Protein AF-A0A5C1QDY5-F1 (afdb_monomer_lite)

pLDDT: mean 73.95, std 17.22, range [29.64, 95.06]

Foldseek 3Di:
DQVVVQVVVVVVLVVLLVVVVPVDDDDPPPQQKDWDWDDDPPDIQRIWIDRPPAIEGEFEHEDPPDPVVVCVRVVVVLPPPDDHAYEYEYCDPDFPDDPNYGYDYSVCSSPPD

Radius of gyration: 14.08 Å; chains: 1; bounding box: 32×38×36 Å

Secondary structure (DSSP, 8-state):
-HHHHHHHHHHHHHHHHHHHS-SS---TT-SSEEEEEEEETTEEEEEEEEETTEEEEEEEES---SHHHHHHHHHHHHT--SSSEEEEEES--S---BTTEEEEEHHHHHH--

Organism: NCBI:txid252967

Structure (mmCIF, N/CA/C/O backbone):
data_AF-A0A5C1QDY5-F1
#
_entry.id   AF-A0A5C1QDY5-F1
#
loop_
_atom_site.group_PDB
_atom_site.id
_atom_site.type_symbol
_atom_site.label_atom_id
_atom_site.label_alt_id
_atom_site.label_comp_id
_atom_site.label_asym_id
_atom_site.label_entity_id
_atom_site.label_seq_id
_atom_site.pdbx_PDB_ins_code
_atom_site.Cartn_x
_atom_site.Cartn_y
_atom_site.Cartn_z
_atom_site.occupancy
_atom_site.B_iso_or_equiv
_atom_site.auth_seq_id
_atom_site.auth_comp_id
_atom_site.auth_asym_id
_atom_site.auth_atom_id
_atom_site.pdbx_PDB_model_num
ATOM 1 N N . MET A 1 1 ? 18.874 -11.491 4.669 1.00 43.97 1 MET A N 1
ATOM 2 C CA . MET A 1 1 ? 19.481 -10.374 3.915 1.00 43.97 1 MET A CA 1
ATOM 3 C C . MET A 1 1 ? 18.440 -9.398 3.346 1.00 43.97 1 MET A C 1
ATOM 5 O O . MET A 1 1 ? 18.363 -8.296 3.865 1.00 43.97 1 MET A O 1
ATOM 9 N N . MET A 1 2 ? 17.551 -9.771 2.404 1.00 52.56 2 MET A N 1
ATOM 10 C CA . MET A 1 2 ? 16.541 -8.825 1.852 1.00 52.56 2 MET A CA 1
ATOM 11 C C . MET A 1 2 ? 15.508 -8.296 2.869 1.00 52.56 2 MET A C 1
ATOM 13 O O . MET A 1 2 ? 15.144 -7.125 2.822 1.00 52.56 2 MET A O 1
ATOM 17 N N . LYS A 1 3 ? 15.045 -9.131 3.815 1.00 53.78 3 LYS A N 1
ATOM 18 C CA . LYS A 1 3 ? 14.076 -8.716 4.854 1.00 53.78 3 LYS A CA 1
ATOM 19 C C . LYS A 1 3 ? 14.617 -7.612 5.775 1.00 53.78 3 LYS A C 1
ATOM 21 O O . LYS A 1 3 ? 13.847 -6.817 6.294 1.00 53.78 3 LYS A O 1
ATOM 26 N N . GLU A 1 4 ? 15.928 -7.568 5.979 1.00 53.91 4 GLU A N 1
ATOM 27 C CA . GLU A 1 4 ? 16.589 -6.652 6.914 1.00 53.91 4 GLU A CA 1
ATOM 28 C C . GLU A 1 4 ? 16.819 -5.278 6.275 1.00 53.91 4 GLU A C 1
ATOM 30 O O . GLU A 1 4 ? 16.530 -4.252 6.883 1.00 53.91 4 GLU A O 1
ATOM 35 N N . GLN A 1 5 ? 17.196 -5.255 4.991 1.00 53.38 5 GLN A N 1
ATOM 36 C CA . GLN A 1 5 ? 17.273 -4.018 4.208 1.00 53.38 5 GLN A CA 1
ATOM 37 C C . GLN A 1 5 ? 15.901 -3.375 3.987 1.00 53.38 5 GLN A C 1
ATOM 39 O O . GLN A 1 5 ? 15.789 -2.156 4.116 1.00 53.38 5 GLN A O 1
ATOM 44 N N . LYS A 1 6 ? 14.849 -4.178 3.738 1.00 59.50 6 LYS A N 1
ATOM 45 C CA . LYS A 1 6 ? 13.466 -3.676 3.718 1.00 59.50 6 LYS A CA 1
ATOM 46 C C . LYS A 1 6 ? 13.139 -2.968 5.031 1.00 59.50 6 LYS A C 1
ATOM 48 O O . LYS A 1 6 ? 12.737 -1.817 4.988 1.00 59.50 6 LYS A O 1
ATOM 53 N N . LYS A 1 7 ? 13.404 -3.598 6.182 1.00 54.53 7 LYS A N 1
ATOM 54 C CA . LYS A 1 7 ? 13.150 -3.009 7.508 1.00 54.53 7 LYS A CA 1
ATOM 55 C C . LYS A 1 7 ? 13.900 -1.696 7.749 1.00 54.53 7 LYS A C 1
ATOM 57 O O . LYS A 1 7 ? 13.301 -0.775 8.284 1.00 54.53 7 LYS A O 1
ATOM 62 N N . ILE A 1 8 ? 15.164 -1.579 7.334 1.00 59.81 8 ILE A N 1
ATOM 63 C CA . ILE A 1 8 ? 15.963 -0.352 7.522 1.00 59.81 8 ILE A CA 1
ATOM 64 C C . ILE A 1 8 ? 15.440 0.797 6.655 1.00 59.81 8 ILE A C 1
ATOM 66 O O . ILE A 1 8 ? 15.187 1.885 7.165 1.00 59.81 8 ILE A O 1
ATOM 70 N N . ILE A 1 9 ? 15.244 0.562 5.354 1.00 59.66 9 ILE A N 1
ATOM 71 C CA . ILE A 1 9 ? 14.774 1.594 4.413 1.00 59.66 9 ILE A CA 1
ATOM 72 C C . ILE A 1 9 ? 13.372 2.058 4.789 1.00 59.66 9 ILE A C 1
ATOM 74 O O . ILE A 1 9 ? 13.059 3.240 4.721 1.00 59.66 9 ILE A O 1
ATOM 78 N N . LEU A 1 10 ? 12.546 1.130 5.241 1.00 57.59 10 LEU A N 1
ATOM 79 C CA . LEU A 1 10 ? 11.183 1.371 5.665 1.00 57.59 10 LEU A CA 1
ATOM 80 C C . LEU A 1 10 ? 11.092 2.092 7.006 1.00 57.59 10 LEU A C 1
ATOM 82 O O . LEU A 1 10 ? 10.319 3.035 7.133 1.00 57.59 10 LEU A O 1
ATOM 86 N N . TRP A 1 11 ? 11.935 1.726 7.973 1.00 61.66 11 TRP A N 1
ATOM 87 C CA . TRP A 1 11 ? 12.078 2.475 9.218 1.00 61.66 11 TRP A CA 1
ATOM 88 C C . TRP A 1 11 ? 12.552 3.903 8.945 1.00 61.66 11 TRP A C 1
ATOM 90 O O . TRP A 1 11 ? 12.018 4.837 9.535 1.00 61.66 11 TRP A O 1
ATOM 100 N N . ILE A 1 12 ? 13.468 4.096 7.991 1.00 63.81 12 ILE A N 1
ATOM 101 C CA . ILE A 1 12 ? 13.882 5.424 7.524 1.00 63.81 12 ILE A CA 1
ATOM 102 C C . ILE A 1 12 ? 12.716 6.149 6.842 1.00 63.81 12 ILE A C 1
ATOM 104 O O . ILE A 1 12 ? 12.486 7.307 7.155 1.00 63.81 12 ILE A O 1
ATOM 108 N N . CYS A 1 13 ? 11.945 5.503 5.964 1.00 63.22 13 CYS A N 1
ATOM 109 C CA . CYS A 1 13 ? 10.825 6.148 5.267 1.00 63.22 13 CYS A CA 1
ATOM 110 C C . CYS A 1 13 ? 9.708 6.568 6.211 1.00 63.22 13 CYS A C 1
ATOM 112 O O . CYS A 1 13 ? 9.204 7.676 6.095 1.00 63.22 13 CYS A O 1
ATOM 114 N N . ILE A 1 14 ? 9.356 5.713 7.167 1.00 61.56 14 ILE A N 1
ATOM 115 C CA . ILE A 1 14 ? 8.384 6.014 8.217 1.00 61.56 14 ILE A CA 1
ATOM 116 C C . ILE A 1 14 ? 8.920 7.140 9.085 1.00 61.56 14 ILE A C 1
ATOM 118 O O . ILE A 1 14 ? 8.263 8.164 9.2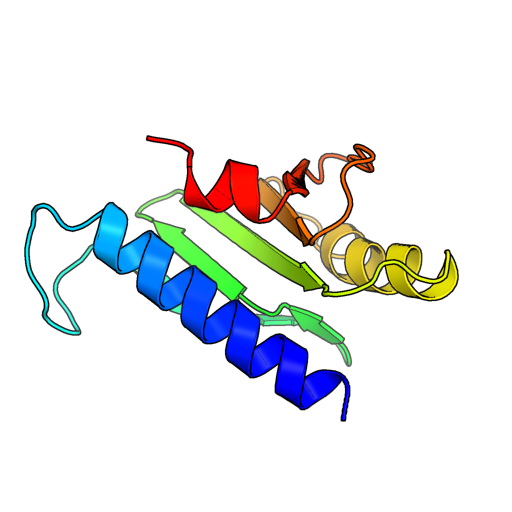33 1.00 61.56 14 ILE A O 1
ATOM 122 N N . THR A 1 15 ? 10.147 7.014 9.588 1.00 60.12 15 THR A N 1
ATOM 123 C CA . THR A 1 15 ? 10.763 8.058 10.411 1.00 60.12 15 THR A CA 1
ATOM 124 C C . THR A 1 15 ? 10.816 9.390 9.662 1.00 60.12 15 THR A C 1
ATOM 126 O O . THR A 1 15 ? 10.445 10.408 10.228 1.00 60.12 15 THR A O 1
ATOM 129 N N . LEU A 1 16 ? 11.186 9.407 8.379 1.00 56.31 16 LEU A N 1
ATOM 130 C CA . LEU A 1 16 ? 11.253 10.620 7.563 1.00 56.31 16 LEU A CA 1
ATOM 131 C C . LEU A 1 16 ? 9.873 11.182 7.207 1.00 56.31 16 LEU A C 1
ATOM 133 O O . LEU A 1 16 ? 9.703 12.390 7.301 1.00 56.31 16 LEU A O 1
ATOM 137 N N . TYR A 1 17 ? 8.889 10.352 6.854 1.00 58.78 17 TYR A N 1
ATOM 138 C CA . TYR A 1 17 ? 7.511 10.787 6.594 1.00 58.78 17 TYR A CA 1
ATOM 139 C C . TYR A 1 17 ? 6.888 11.413 7.851 1.00 58.78 17 TYR A C 1
ATOM 141 O O . TYR A 1 17 ? 6.354 12.519 7.800 1.00 58.78 17 TYR A O 1
ATOM 149 N N . PHE A 1 18 ? 7.061 10.776 9.015 1.00 53.12 18 PHE A N 1
ATOM 150 C CA . PHE A 1 18 ? 6.572 11.294 10.297 1.00 53.12 18 PHE A CA 1
ATOM 151 C C . PHE A 1 18 ? 7.399 12.456 10.866 1.00 53.12 18 PHE A C 1
ATOM 153 O O . PHE A 1 18 ? 6.882 13.214 11.685 1.00 53.12 18 PHE A O 1
ATOM 160 N N . LEU A 1 19 ? 8.666 12.619 10.466 1.00 47.69 19 LEU A N 1
ATOM 161 C CA . LEU A 1 19 ? 9.463 13.816 10.760 1.00 47.69 19 LEU A CA 1
ATOM 162 C C . LEU A 1 19 ? 9.092 14.982 9.832 1.00 47.69 19 LEU A C 1
ATOM 164 O O . LEU A 1 19 ? 9.110 16.126 10.279 1.00 47.69 19 LEU A O 1
ATOM 168 N N . LYS A 1 20 ? 8.722 14.713 8.573 1.00 47.97 20 LYS A N 1
ATOM 169 C CA . LYS A 1 20 ? 8.309 15.728 7.590 1.00 47.97 20 LYS A CA 1
ATOM 170 C C . LYS A 1 20 ? 6.906 16.270 7.844 1.00 47.97 20 LYS A C 1
ATOM 172 O O . LYS A 1 20 ? 6.728 17.482 7.812 1.00 47.97 20 LYS A O 1
ATOM 177 N N . SER A 1 21 ? 5.957 15.425 8.256 1.00 43.53 21 SER A N 1
ATOM 178 C CA . SER A 1 21 ? 4.660 15.886 8.784 1.00 43.53 21 SER A CA 1
ATOM 179 C C . SER A 1 21 ? 4.789 16.633 10.126 1.00 43.53 21 SER A C 1
ATOM 181 O O . SER A 1 21 ? 3.825 17.195 10.651 1.00 43.53 21 SER A O 1
ATOM 183 N N . LYS A 1 22 ? 6.009 16.707 10.682 1.00 42.78 22 LYS A N 1
ATOM 184 C CA . LYS A 1 22 ? 6.351 17.361 11.943 1.00 42.78 22 LYS A CA 1
ATOM 185 C C . LYS A 1 22 ? 7.024 18.722 11.773 1.00 42.78 22 LYS A C 1
ATOM 187 O O . LYS A 1 22 ? 8.129 18.954 12.248 1.00 42.78 22 LYS A O 1
ATOM 192 N N . GLN A 1 23 ? 6.231 19.698 11.330 1.00 38.72 23 GLN A N 1
ATOM 193 C CA . GLN A 1 23 ? 6.246 21.015 11.986 1.00 38.72 23 GLN A CA 1
ATOM 194 C C . GLN A 1 23 ? 5.459 21.038 13.319 1.00 38.72 23 GLN A C 1
ATOM 196 O O . GLN A 1 23 ? 5.367 22.088 13.952 1.00 38.72 23 GLN A O 1
ATOM 201 N N . ARG A 1 24 ? 4.941 19.907 13.838 1.00 35.25 24 ARG A N 1
ATOM 202 C CA . ARG A 1 24 ? 4.371 19.822 15.205 1.00 35.25 24 ARG A CA 1
ATOM 203 C C . ARG A 1 24 ? 4.702 18.512 15.956 1.00 35.25 24 ARG A C 1
ATOM 205 O O . ARG A 1 24 ? 4.019 17.507 15.835 1.00 35.25 24 ARG A O 1
ATOM 212 N N . LYS A 1 25 ? 5.770 18.575 16.767 1.00 29.64 25 LYS A N 1
ATOM 213 C CA . LYS A 1 25 ? 6.096 17.820 18.011 1.00 29.64 25 LYS A CA 1
ATOM 214 C C . LYS A 1 25 ? 6.006 16.273 18.085 1.00 29.64 25 LYS A C 1
ATOM 216 O O . LYS A 1 25 ? 4.969 15.666 18.306 1.00 29.64 25 LYS A O 1
ATOM 221 N N . VAL A 1 26 ? 7.192 15.649 18.058 1.00 34.41 26 VAL A N 1
ATOM 222 C CA . VAL A 1 26 ? 7.734 14.582 18.945 1.00 34.41 26 VAL A CA 1
ATOM 223 C C . VAL A 1 26 ? 7.101 14.193 20.299 1.00 34.41 26 VAL A C 1
ATOM 225 O O . VAL A 1 26 ? 7.716 14.550 21.297 1.00 34.41 26 VAL A O 1
ATOM 228 N N . HIS A 1 27 ? 6.023 13.404 20.410 1.00 30.69 27 HIS A N 1
ATOM 229 C CA . HIS A 1 27 ? 5.946 12.409 21.502 1.00 30.69 27 HIS A CA 1
ATOM 230 C C . HIS A 1 27 ? 5.003 11.249 21.165 1.00 30.69 27 HIS A C 1
ATOM 232 O O . HIS A 1 27 ? 3.894 11.458 20.679 1.00 30.69 27 HIS A O 1
ATOM 238 N N . THR A 1 28 ? 5.463 10.027 21.416 1.00 48.78 28 THR A N 1
ATOM 239 C CA . THR A 1 28 ? 4.644 8.814 21.473 1.00 48.78 28 THR A CA 1
ATOM 240 C C . THR A 1 28 ? 3.397 9.095 22.331 1.00 48.78 28 THR A C 1
ATOM 242 O O . THR A 1 28 ? 3.551 9.591 23.444 1.00 48.78 28 THR A O 1
ATOM 245 N N . LEU A 1 29 ? 2.199 8.799 21.795 1.00 42.97 29 LEU A N 1
ATOM 246 C CA . LEU A 1 29 ? 0.836 8.960 22.365 1.00 42.97 29 LEU A CA 1
ATOM 247 C C . LEU A 1 29 ? 0.015 10.241 22.059 1.00 42.97 29 LEU A C 1
ATOM 249 O O . LEU A 1 29 ? -1.096 10.335 22.572 1.00 42.97 29 LEU A O 1
ATOM 253 N N . SER A 1 30 ? 0.449 11.205 21.228 1.00 46.03 30 SER A N 1
ATOM 254 C CA . SER A 1 30 ? -0.370 12.428 20.987 1.00 46.03 30 SER A CA 1
ATOM 255 C C . SER A 1 30 ? -0.538 12.913 19.541 1.00 46.03 30 SER A C 1
ATOM 257 O O . SER A 1 30 ? -1.040 14.013 19.313 1.00 46.03 30 SER A O 1
ATOM 259 N N . THR A 1 31 ? -0.188 12.105 18.544 1.00 52.34 31 THR A N 1
ATOM 260 C CA . THR A 1 31 ? -0.608 12.331 17.151 1.00 52.34 31 THR A CA 1
ATOM 261 C C . THR A 1 31 ? -1.732 11.349 16.852 1.00 52.34 31 THR A C 1
ATOM 263 O O . THR A 1 31 ? -1.542 10.174 17.136 1.00 52.34 31 THR A O 1
ATOM 266 N N . GLY A 1 32 ? -2.874 11.789 16.313 1.00 64.44 32 GLY A N 1
ATOM 267 C CA . GLY A 1 32 ? -4.069 10.962 16.027 1.00 64.44 32 GLY A CA 1
ATOM 268 C C . GLY A 1 32 ? -3.892 9.852 14.978 1.00 64.44 32 GLY A C 1
ATOM 269 O O . GLY A 1 32 ? -4.864 9.445 14.350 1.00 64.44 32 GLY A O 1
ATOM 270 N N . TYR A 1 33 ? -2.654 9.394 14.794 1.00 68.62 33 TYR A N 1
ATOM 271 C CA . TYR A 1 33 ? -2.243 8.331 13.905 1.00 68.62 33 TYR A CA 1
ATOM 272 C C . TYR A 1 33 ? -1.857 7.097 14.716 1.00 68.62 33 TYR A C 1
ATOM 274 O O . TYR A 1 33 ? -0.988 7.168 15.589 1.00 68.62 33 TYR A O 1
ATOM 282 N N . GLU A 1 34 ? -2.444 5.958 14.378 1.00 78.44 34 GLU A N 1
ATOM 283 C CA . GLU A 1 34 ? -2.094 4.659 14.947 1.00 78.44 34 GLU A CA 1
ATOM 284 C C . GLU A 1 34 ? -1.405 3.813 13.873 1.00 78.44 34 GLU A C 1
ATOM 286 O O . GLU A 1 34 ? -1.853 3.770 12.728 1.00 78.44 34 GLU A O 1
ATOM 291 N N . ILE A 1 35 ? -0.291 3.161 14.215 1.00 74.94 35 ILE A N 1
ATOM 292 C CA . ILE A 1 35 ? 0.511 2.386 13.259 1.00 74.94 35 ILE A CA 1
ATOM 293 C C . ILE A 1 35 ? 0.702 0.973 13.788 1.00 74.94 35 ILE A C 1
ATOM 295 O O . ILE A 1 35 ? 1.177 0.775 14.907 1.00 74.94 35 ILE A O 1
ATOM 299 N N . TYR A 1 36 ? 0.395 -0.003 12.941 1.00 78.56 36 TYR A N 1
ATOM 300 C CA . TYR A 1 36 ? 0.474 -1.423 13.254 1.00 78.56 36 TYR A CA 1
ATOM 301 C C . TYR A 1 36 ? 1.186 -2.187 12.149 1.00 78.56 36 TYR A C 1
ATOM 303 O O . TYR A 1 36 ? 1.184 -1.770 10.995 1.00 78.56 36 TYR A O 1
ATOM 311 N N . VAL A 1 37 ? 1.721 -3.354 12.494 1.00 79.06 37 VAL A N 1
ATOM 312 C CA . VAL A 1 37 ? 2.043 -4.393 11.512 1.00 79.06 37 VAL A CA 1
ATOM 313 C C . VAL A 1 37 ? 0.789 -5.242 11.314 1.00 79.06 37 VAL A C 1
ATOM 315 O O . VAL A 1 37 ? 0.213 -5.728 12.291 1.00 79.06 37 VAL A O 1
ATOM 318 N N . GLY A 1 38 ? 0.342 -5.402 10.069 1.00 77.31 38 GLY A N 1
ATOM 319 C CA . GLY A 1 38 ? -0.860 -6.170 9.748 1.00 77.31 38 GLY A CA 1
ATOM 320 C C . GLY A 1 38 ? -0.551 -7.650 9.530 1.00 77.31 38 GLY A C 1
ATOM 321 O O . GLY A 1 38 ? 0.500 -8.001 9.003 1.00 77.31 38 GLY A O 1
ATOM 322 N N . LYS A 1 39 ? -1.481 -8.537 9.889 1.00 81.88 39 LYS A N 1
ATOM 323 C CA . LYS A 1 39 ? -1.405 -9.970 9.562 1.00 81.88 39 LYS A CA 1
ATOM 324 C C . LYS A 1 39 ? -2.636 -10.384 8.769 1.00 81.88 39 LYS A C 1
ATOM 326 O O . LYS A 1 39 ? -3.752 -10.090 9.188 1.00 81.88 39 LYS A O 1
ATOM 331 N N . LEU A 1 40 ? -2.412 -11.066 7.652 1.00 78.25 40 LEU A N 1
ATOM 332 C CA . LEU A 1 40 ? -3.445 -11.631 6.792 1.00 78.25 40 LEU A CA 1
ATOM 333 C C . LEU A 1 40 ? -3.072 -13.081 6.479 1.00 78.25 40 LEU A C 1
ATOM 335 O O . LEU A 1 40 ? -2.123 -13.334 5.737 1.00 78.25 40 LEU A O 1
ATOM 339 N N . ASP A 1 41 ? -3.788 -14.032 7.074 1.00 82.38 41 ASP A N 1
ATOM 340 C CA . ASP A 1 41 ? -3.448 -15.458 7.051 1.00 82.38 41 ASP A CA 1
ATOM 341 C C . ASP A 1 41 ? -1.974 -15.703 7.444 1.00 82.38 41 ASP A C 1
ATOM 343 O O . ASP A 1 41 ? -1.542 -15.366 8.547 1.00 82.38 41 ASP A O 1
ATOM 347 N N . ASN A 1 42 ? -1.185 -16.254 6.517 1.00 80.62 42 ASN A N 1
ATOM 348 C CA . ASN A 1 42 ? 0.249 -16.510 6.666 1.00 80.62 42 ASN A CA 1
ATOM 349 C C . ASN A 1 42 ? 1.126 -15.388 6.078 1.00 80.62 42 ASN A C 1
ATOM 351 O O . ASN A 1 42 ? 2.341 -15.557 5.943 1.00 80.62 42 ASN A O 1
ATOM 355 N N . LYS A 1 43 ? 0.522 -14.26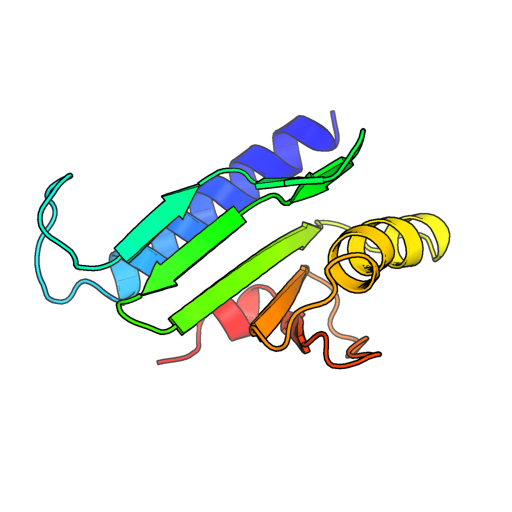8 5.671 1.00 78.44 43 LYS A N 1
ATOM 356 C CA . LYS A 1 43 ? 1.188 -13.105 5.082 1.00 78.44 43 LYS A CA 1
ATOM 357 C C . LYS A 1 43 ? 1.136 -11.916 6.046 1.00 78.44 43 LYS A C 1
ATOM 359 O O . LYS A 1 43 ? 0.252 -11.799 6.892 1.00 78.44 43 LYS A O 1
ATOM 364 N N . GLU A 1 44 ? 2.112 -11.031 5.918 1.00 78.75 44 GLU A N 1
ATOM 365 C CA . GLU A 1 44 ? 2.245 -9.822 6.732 1.00 78.75 44 GLU A CA 1
ATOM 366 C C . GLU A 1 44 ? 2.057 -8.608 5.823 1.00 78.75 44 GLU A C 1
ATOM 368 O O . GLU A 1 44 ? 2.610 -8.582 4.722 1.00 78.75 44 GLU A O 1
ATOM 373 N N . VAL A 1 45 ? 1.262 -7.641 6.276 1.00 84.31 45 VAL A N 1
ATOM 374 C CA . VAL A 1 45 ? 1.218 -6.297 5.696 1.00 84.31 45 VAL A CA 1
ATOM 375 C C . VAL A 1 45 ? 2.224 -5.465 6.470 1.00 84.31 45 VAL A C 1
ATOM 377 O O . VAL A 1 45 ? 2.107 -5.380 7.696 1.00 84.31 45 VAL A O 1
ATOM 380 N N . ASP A 1 46 ? 3.174 -4.843 5.772 1.00 80.94 46 ASP A N 1
ATOM 381 C CA . ASP A 1 46 ? 4.266 -4.139 6.447 1.00 80.94 46 ASP A CA 1
ATOM 382 C C . ASP A 1 46 ? 3.729 -3.049 7.399 1.00 80.94 46 ASP A C 1
ATOM 384 O O . ASP A 1 46 ? 4.166 -2.994 8.550 1.00 80.94 46 ASP A O 1
ATOM 388 N N . PHE A 1 47 ? 2.742 -2.240 6.964 1.00 82.56 47 PHE A N 1
ATOM 389 C CA . PHE A 1 47 ? 2.041 -1.287 7.842 1.00 82.56 47 PHE A CA 1
ATOM 390 C C . PHE A 1 47 ? 0.547 -1.176 7.586 1.00 82.56 47 PHE A C 1
ATOM 392 O O . PHE A 1 47 ? 0.074 -1.133 6.450 1.00 82.56 47 PHE A O 1
ATOM 399 N N . VAL A 1 48 ? -0.174 -0.992 8.685 1.00 85.19 48 VAL A N 1
ATOM 400 C CA . VAL A 1 48 ? -1.531 -0.465 8.731 1.00 85.19 48 VAL A CA 1
ATOM 401 C C . VAL A 1 48 ? -1.474 0.856 9.482 1.00 85.19 48 VAL A C 1
ATOM 403 O O . VAL A 1 48 ? -1.101 0.878 10.653 1.00 85.19 48 VAL A O 1
ATOM 406 N N . VAL A 1 49 ? -1.822 1.947 8.808 1.00 84.75 49 VAL A N 1
ATOM 407 C CA . VAL A 1 49 ? -1.887 3.286 9.401 1.00 84.75 49 VAL A CA 1
ATOM 408 C C . VAL A 1 49 ? -3.348 3.681 9.528 1.00 84.75 49 VAL A C 1
ATOM 410 O O . VAL A 1 49 ? -4.087 3.605 8.550 1.00 84.75 49 VAL A O 1
ATOM 413 N N . ILE A 1 50 ? -3.765 4.101 10.713 1.00 84.00 50 ILE A N 1
ATOM 414 C CA . ILE A 1 50 ? -5.087 4.666 10.981 1.00 84.00 50 ILE A CA 1
ATOM 415 C C . ILE A 1 50 ? -4.899 6.154 11.250 1.00 84.00 50 ILE A C 1
ATOM 417 O O . ILE A 1 50 ? -4.045 6.512 12.050 1.00 84.00 50 ILE A O 1
ATOM 421 N N . ASP A 1 51 ? -5.679 6.998 10.582 1.00 83.38 51 ASP A N 1
ATOM 422 C CA . ASP A 1 51 ? -5.729 8.452 10.766 1.00 83.38 51 ASP A CA 1
ATOM 423 C C . ASP A 1 51 ? -7.191 8.877 10.910 1.00 83.38 51 ASP A C 1
ATOM 425 O O . ASP A 1 51 ? -7.908 9.058 9.917 1.00 83.38 51 ASP A O 1
ATOM 429 N N . GLY A 1 52 ? -7.671 8.936 12.151 1.00 84.62 52 GLY A N 1
ATOM 430 C CA . GLY A 1 52 ? -9.097 9.090 12.432 1.00 84.62 52 GLY A CA 1
ATOM 431 C C . GLY A 1 52 ? -9.929 7.996 11.749 1.00 84.62 52 GLY A C 1
ATOM 432 O O . GLY A 1 52 ? -9.848 6.827 12.113 1.00 84.62 52 GLY A O 1
ATOM 433 N N . ASN A 1 53 ? -10.725 8.377 10.744 1.00 85.19 53 ASN A N 1
ATOM 434 C CA . ASN A 1 53 ? -11.567 7.448 9.973 1.00 85.19 53 ASN A CA 1
ATOM 435 C C . ASN A 1 53 ? -10.870 6.865 8.734 1.00 85.19 53 ASN A C 1
ATOM 437 O O . ASN A 1 53 ? -11.420 5.977 8.078 1.00 85.19 53 ASN A O 1
ATOM 441 N N . ASN A 1 54 ? -9.685 7.369 8.392 1.00 85.75 54 ASN A N 1
ATOM 442 C CA . ASN A 1 54 ? -8.905 6.869 7.275 1.00 85.75 54 ASN A CA 1
ATOM 443 C C . ASN A 1 54 ? -8.065 5.678 7.727 1.00 85.75 54 ASN A C 1
ATOM 445 O O . ASN A 1 54 ? -7.534 5.652 8.837 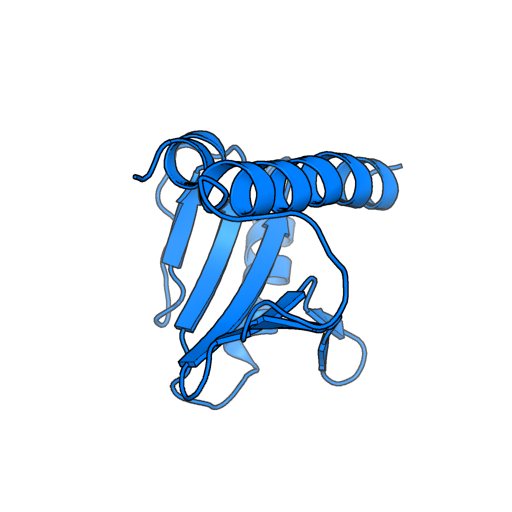1.00 85.75 54 ASN A O 1
ATOM 449 N N . LYS A 1 55 ? -7.907 4.703 6.836 1.00 89.69 55 LYS A N 1
ATOM 450 C CA . LYS A 1 55 ? -6.986 3.589 7.022 1.00 89.69 55 LYS A CA 1
ATOM 451 C C . LYS A 1 55 ? -6.189 3.383 5.745 1.00 89.69 55 LYS A C 1
ATOM 453 O O . LYS A 1 55 ? -6.731 3.483 4.644 1.00 89.69 55 LYS A O 1
ATOM 458 N N . PHE A 1 56 ? -4.908 3.093 5.916 1.00 88.69 56 PHE A N 1
ATOM 459 C CA . PHE A 1 56 ? -3.962 2.859 4.840 1.00 88.69 56 PHE A CA 1
ATOM 460 C C . PHE A 1 56 ? -3.250 1.535 5.073 1.00 88.69 56 PHE A C 1
ATOM 462 O O . PHE A 1 56 ? -2.709 1.301 6.153 1.00 88.69 56 PHE A O 1
ATOM 469 N N . TYR A 1 57 ? -3.217 0.693 4.046 1.00 91.44 57 TYR A N 1
ATOM 470 C CA . TYR A 1 57 ? -2.389 -0.506 4.006 1.00 91.44 57 TYR A CA 1
ATOM 471 C C . TYR A 1 57 ? -1.178 -0.231 3.127 1.00 91.44 57 TYR A C 1
ATOM 473 O O . TYR A 1 57 ? -1.334 0.126 1.958 1.00 91.44 57 TYR A O 1
ATOM 481 N N . ILE A 1 58 ? 0.019 -0.372 3.686 1.00 88.00 58 ILE A N 1
ATOM 482 C CA . ILE A 1 58 ? 1.262 0.004 3.015 1.00 88.00 58 ILE A CA 1
ATOM 483 C C . ILE A 1 58 ? 2.189 -1.204 2.965 1.00 88.00 58 ILE A C 1
ATOM 485 O O . ILE A 1 58 ? 2.511 -1.786 4.000 1.00 88.00 58 ILE A O 1
ATOM 489 N N . GLN A 1 59 ? 2.643 -1.534 1.758 1.00 88.06 59 GLN A N 1
ATOM 490 C CA . GLN A 1 59 ? 3.654 -2.553 1.497 1.00 88.06 59 GLN A CA 1
ATOM 491 C C . GLN A 1 59 ? 4.901 -1.900 0.900 1.00 88.06 59 GLN A C 1
ATOM 493 O O . GLN A 1 59 ? 4.788 -1.039 0.024 1.00 88.06 59 GLN A O 1
ATOM 498 N N . VAL A 1 60 ? 6.097 -2.292 1.341 1.00 81.69 60 VAL A N 1
ATOM 499 C CA . VAL A 1 60 ? 7.350 -1.672 0.888 1.00 81.69 60 VAL A CA 1
ATOM 500 C C . VAL A 1 60 ? 8.317 -2.690 0.304 1.00 81.69 60 VAL A C 1
ATOM 502 O O . VAL A 1 60 ? 8.554 -3.791 0.813 1.00 81.69 60 VAL A O 1
ATOM 505 N N . THR A 1 61 ? 8.914 -2.321 -0.826 1.00 77.31 61 THR A N 1
ATOM 506 C CA . THR A 1 61 ? 9.802 -3.211 -1.566 1.00 77.31 61 THR A CA 1
ATOM 507 C C . THR A 1 61 ? 10.970 -2.469 -2.207 1.00 77.31 61 THR A C 1
ATOM 509 O O . THR A 1 61 ? 10.820 -1.375 -2.733 1.00 77.31 61 THR A O 1
ATOM 512 N N . TYR A 1 62 ? 12.172 -3.043 -2.115 1.00 67.12 62 TYR A N 1
ATOM 513 C CA . TYR A 1 62 ? 13.414 -2.369 -2.507 1.00 67.12 62 TYR A CA 1
ATOM 514 C C . TYR A 1 62 ? 13.706 -2.516 -4.003 1.00 67.12 62 TYR A C 1
ATOM 516 O O . TYR A 1 62 ? 13.789 -1.527 -4.721 1.00 67.12 62 TYR A O 1
ATOM 524 N N . LEU A 1 63 ? 13.807 -3.757 -4.479 1.00 59.75 63 LEU A N 1
ATOM 525 C CA . LEU A 1 63 ? 14.030 -4.085 -5.881 1.00 59.75 63 LEU A CA 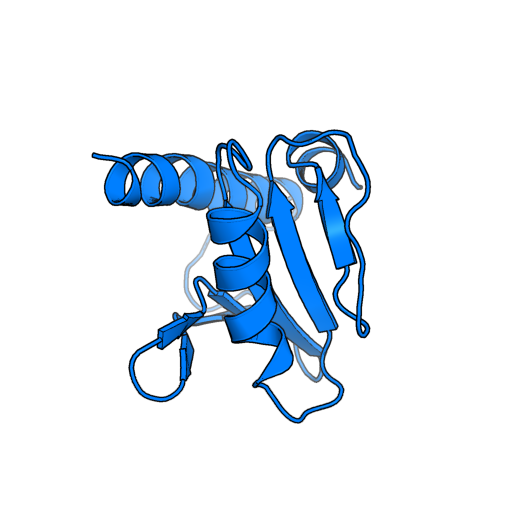1
ATOM 526 C C . LEU A 1 63 ? 12.869 -4.945 -6.356 1.00 59.75 63 LEU A C 1
ATOM 528 O O . LEU A 1 63 ? 12.690 -6.077 -5.910 1.00 59.75 63 LEU A O 1
ATOM 532 N N . LEU A 1 64 ? 12.098 -4.408 -7.294 1.00 58.66 64 LEU A N 1
ATOM 533 C CA . LEU A 1 64 ? 11.182 -5.183 -8.121 1.00 58.66 64 LEU A CA 1
ATOM 534 C C . LEU A 1 64 ? 11.988 -5.881 -9.229 1.00 58.66 64 LEU A C 1
ATOM 536 O O . LEU A 1 64 ? 11.733 -5.689 -10.411 1.00 58.66 64 LEU A O 1
ATOM 540 N N . SER A 1 65 ? 13.029 -6.626 -8.844 1.00 58.09 65 SER A N 1
ATOM 541 C CA . SER A 1 65 ? 13.976 -7.238 -9.784 1.00 58.09 65 SER A CA 1
ATOM 542 C C . SER A 1 65 ? 13.339 -8.346 -10.623 1.00 58.09 65 SER A C 1
ATOM 544 O O . SER A 1 65 ? 13.831 -8.643 -11.704 1.00 58.09 65 SER A O 1
ATOM 546 N N . GLU A 1 66 ? 12.233 -8.928 -10.150 1.00 67.31 66 GLU A N 1
ATOM 547 C CA . GLU A 1 66 ? 11.474 -9.955 -10.858 1.00 67.31 66 GLU A CA 1
ATOM 548 C C . GLU A 1 66 ? 9.964 -9.769 -10.669 1.00 67.31 66 GLU A C 1
ATOM 550 O O . GLU A 1 66 ? 9.495 -9.379 -9.593 1.00 67.31 66 GLU A O 1
ATOM 555 N N . GLN A 1 67 ? 9.196 -10.126 -11.703 1.00 69.25 67 GLN A N 1
ATOM 556 C CA . GLN A 1 67 ? 7.730 -10.079 -11.703 1.00 69.25 67 GLN A CA 1
ATOM 557 C C . GLN A 1 67 ? 7.118 -10.893 -10.550 1.00 69.25 67 GLN A C 1
ATOM 559 O O . GLN A 1 67 ? 6.147 -10.462 -9.938 1.00 69.25 67 GLN A O 1
ATOM 564 N N . SER A 1 68 ? 7.766 -11.995 -10.166 1.00 75.75 68 SER A N 1
ATOM 565 C CA . SER A 1 68 ? 7.406 -12.829 -9.012 1.00 75.75 68 SER A CA 1
ATOM 566 C C . SER A 1 68 ? 7.366 -12.047 -7.690 1.00 75.75 68 SER A C 1
ATOM 568 O O . SER A 1 68 ? 6.485 -12.259 -6.856 1.00 75.75 68 SER A O 1
ATOM 570 N N . THR A 1 69 ? 8.301 -11.111 -7.498 1.00 74.38 69 THR A N 1
ATOM 571 C CA . THR A 1 69 ? 8.359 -10.266 -6.302 1.00 74.38 69 THR A CA 1
ATOM 572 C C . THR A 1 69 ? 7.270 -9.208 -6.358 1.00 74.38 69 THR A C 1
ATOM 574 O O . THR A 1 69 ? 6.578 -9.021 -5.364 1.00 74.38 69 THR A O 1
ATOM 577 N N . ILE A 1 70 ? 7.056 -8.575 -7.517 1.00 79.88 70 ILE A N 1
ATOM 578 C CA . ILE A 1 70 ? 5.955 -7.619 -7.723 1.00 79.88 70 ILE A CA 1
ATOM 579 C C . ILE A 1 70 ? 4.629 -8.279 -7.351 1.00 79.88 70 ILE A C 1
ATOM 581 O O . ILE A 1 70 ? 3.918 -7.800 -6.471 1.00 79.88 70 ILE A O 1
ATOM 585 N N . ASP A 1 71 ? 4.324 -9.415 -7.970 1.00 83.94 71 ASP A N 1
ATOM 586 C CA . ASP A 1 71 ? 3.039 -10.075 -7.789 1.00 83.94 71 ASP A CA 1
ATOM 587 C C . ASP A 1 71 ? 2.819 -10.498 -6.343 1.00 83.94 71 ASP A C 1
ATOM 589 O O . ASP A 1 71 ? 1.714 -10.356 -5.826 1.00 83.94 71 ASP A O 1
ATOM 593 N N . ARG A 1 72 ? 3.874 -10.932 -5.645 1.00 81.94 72 ARG A N 1
ATOM 594 C CA . ARG A 1 72 ? 3.764 -11.281 -4.231 1.00 81.94 72 ARG A CA 1
ATOM 595 C C . ARG A 1 72 ? 3.390 -10.078 -3.369 1.00 81.94 72 ARG A C 1
ATOM 597 O O . ARG A 1 72 ? 2.470 -10.209 -2.566 1.00 81.94 72 ARG A O 1
ATOM 604 N N . GLU A 1 73 ? 4.078 -8.947 -3.517 1.00 84.12 73 GLU A N 1
ATOM 605 C CA . GLU A 1 73 ? 3.845 -7.760 -2.679 1.00 84.12 73 GLU A CA 1
ATOM 606 C C . GLU A 1 73 ? 2.459 -7.148 -2.946 1.00 84.12 73 GLU A C 1
ATOM 608 O O . GLU A 1 73 ? 1.759 -6.781 -2.006 1.00 84.12 73 GLU A O 1
ATOM 613 N N . PHE A 1 74 ? 2.011 -7.122 -4.205 1.00 89.69 74 PHE A N 1
ATOM 614 C CA . PHE A 1 74 ? 0.661 -6.665 -4.547 1.00 89.69 74 PHE A CA 1
ATOM 615 C C . PHE A 1 74 ? -0.418 -7.659 -4.093 1.00 89.69 74 PHE A C 1
ATOM 617 O O . PHE A 1 74 ? -1.430 -7.232 -3.544 1.00 89.69 74 PHE A O 1
ATOM 624 N N . SER A 1 75 ? -0.187 -8.975 -4.221 1.00 90.12 75 SER A N 1
ATOM 625 C CA . SER A 1 75 ? -1.177 -9.999 -3.841 1.00 90.12 75 SER A CA 1
ATOM 626 C C . SER A 1 75 ? -1.588 -9.939 -2.371 1.00 90.12 75 SER A C 1
ATOM 628 O O . SER A 1 75 ? -2.692 -10.348 -2.031 1.00 90.12 75 SER A O 1
ATOM 630 N N . VAL A 1 76 ? -0.703 -9.462 -1.486 1.00 89.88 76 VAL A N 1
ATOM 631 C CA . VAL A 1 76 ? -1.013 -9.285 -0.060 1.00 89.88 76 VAL A CA 1
ATOM 632 C C . VAL A 1 76 ? -2.134 -8.258 0.101 1.00 89.88 76 VAL A C 1
ATOM 634 O O . VAL A 1 76 ? -3.088 -8.500 0.831 1.00 89.88 76 VAL A O 1
ATOM 637 N N . LEU A 1 77 ? -2.037 -7.130 -0.606 1.00 92.81 77 LEU A N 1
ATOM 638 C CA . LEU A 1 77 ? -3.017 -6.049 -0.534 1.00 92.81 77 LEU A CA 1
ATOM 639 C C . LEU A 1 77 ? -4.290 -6.369 -1.328 1.00 92.81 77 LEU A C 1
ATOM 641 O O . LEU A 1 77 ? -5.377 -6.000 -0.896 1.00 92.81 77 LEU A O 1
ATOM 645 N N . GLU A 1 78 ? -4.173 -7.086 -2.450 1.00 93.25 78 GLU A N 1
ATOM 646 C CA . GLU A 1 78 ? -5.315 -7.531 -3.270 1.00 93.25 78 GLU A CA 1
ATOM 647 C C . GLU A 1 78 ? -6.247 -8.491 -2.514 1.00 93.25 78 GLU A C 1
ATOM 649 O O . GLU A 1 78 ? -7.429 -8.567 -2.827 1.00 93.25 78 GLU A O 1
ATOM 654 N N . GLN A 1 79 ? -5.734 -9.209 -1.510 1.00 92.00 79 GLN A N 1
ATOM 655 C CA . GLN A 1 79 ? -6.524 -10.112 -0.664 1.00 92.00 79 GLN A CA 1
ATOM 656 C C . GLN A 1 79 ? -7.328 -9.380 0.424 1.00 92.00 79 GLN A C 1
ATOM 658 O O . GLN A 1 79 ? -8.191 -9.982 1.065 1.00 92.00 79 GLN A O 1
ATOM 663 N N . ILE A 1 80 ? -7.061 -8.091 0.654 1.00 91.69 80 ILE A N 1
ATOM 664 C CA . ILE A 1 80 ? -7.771 -7.290 1.654 1.00 91.69 80 ILE A CA 1
ATOM 665 C C . ILE A 1 80 ? -9.067 -6.767 1.032 1.00 91.69 80 ILE A C 1
ATOM 667 O O . ILE A 1 80 ? -9.075 -5.778 0.297 1.00 91.69 80 ILE A O 1
ATOM 671 N N . ASN A 1 81 ? -10.171 -7.432 1.367 1.00 89.75 81 ASN A N 1
ATOM 672 C CA . ASN A 1 81 ? -11.509 -7.132 0.855 1.00 89.75 81 ASN A CA 1
ATOM 673 C C . ASN A 1 81 ? -12.173 -5.968 1.611 1.00 89.75 81 ASN A C 1
ATOM 675 O O . ASN A 1 81 ? -13.209 -6.132 2.253 1.00 89.75 81 ASN A O 1
ATOM 679 N N . ASP A 1 82 ? -11.565 -4.787 1.539 1.00 91.19 82 ASP A N 1
ATOM 680 C CA . ASP A 1 82 ? -12.155 -3.525 1.985 1.00 91.19 82 ASP A CA 1
ATOM 681 C C . ASP A 1 82 ? -11.867 -2.384 0.997 1.00 91.19 82 ASP A C 1
ATOM 683 O O . ASP A 1 82 ? -11.105 -2.534 0.038 1.00 91.19 82 ASP A O 1
ATOM 687 N N . ASN A 1 83 ? -12.465 -1.222 1.253 1.00 91.88 83 ASN A N 1
ATOM 688 C CA . ASN A 1 83 ? -12.346 -0.042 0.394 1.00 91.88 83 ASN A CA 1
ATOM 689 C C . ASN A 1 83 ? -11.320 0.980 0.904 1.00 91.88 83 ASN A C 1
ATOM 691 O O . ASN A 1 83 ? -11.310 2.121 0.447 1.00 91.88 83 ASN A O 1
ATOM 695 N N . TYR A 1 84 ? -10.474 0.602 1.864 1.00 94.44 84 TYR A N 1
ATOM 696 C CA . TYR A 1 84 ? -9.431 1.488 2.365 1.00 94.44 84 TYR A CA 1
ATOM 697 C C . TYR A 1 84 ? -8.245 1.550 1.402 1.00 94.44 84 TYR A C 1
ATOM 699 O O . TYR A 1 84 ? -7.994 0.622 0.623 1.00 94.44 84 TYR A O 1
ATOM 707 N N . THR A 1 85 ? -7.510 2.660 1.472 1.00 93.94 85 THR A N 1
ATOM 708 C CA . THR A 1 85 ? -6.406 2.968 0.563 1.00 93.94 85 THR A CA 1
ATOM 709 C C . THR A 1 85 ? -5.273 1.959 0.719 1.00 93.94 85 THR A C 1
ATOM 711 O O . THR A 1 85 ? -4.815 1.675 1.826 1.00 93.94 85 THR A O 1
ATOM 714 N N . LYS A 1 86 ? -4.791 1.435 -0.409 1.00 94.94 86 LYS A N 1
ATOM 715 C CA . LYS A 1 86 ? -3.717 0.438 -0.479 1.00 94.94 86 LYS A CA 1
ATOM 716 C C . LYS A 1 86 ? -2.556 1.009 -1.285 1.00 94.94 86 LYS A C 1
ATOM 718 O O . LYS A 1 86 ? -2.768 1.517 -2.385 1.00 94.94 86 LYS A O 1
ATOM 723 N N . ILE A 1 87 ? -1.343 0.949 -0.741 1.00 91.75 87 ILE A N 1
ATOM 724 C CA . ILE A 1 87 ? -0.156 1.588 -1.316 1.00 91.75 87 ILE A CA 1
ATOM 725 C C . ILE A 1 87 ? 1.008 0.598 -1.343 1.00 91.75 87 ILE A C 1
ATOM 727 O O . ILE A 1 87 ? 1.316 -0.040 -0.339 1.00 91.75 87 ILE A O 1
ATOM 731 N N . VAL A 1 88 ? 1.696 0.515 -2.479 1.00 90.81 88 VAL A N 1
ATOM 732 C CA . VAL A 1 88 ? 3.005 -0.134 -2.594 1.00 90.81 88 VAL A CA 1
ATOM 733 C C . VAL A 1 88 ? 4.057 0.943 -2.825 1.00 90.81 88 VAL A C 1
ATOM 735 O O . VAL A 1 88 ? 3.974 1.683 -3.804 1.00 90.81 88 VAL A O 1
ATOM 738 N N . ILE A 1 89 ? 5.055 1.025 -1.945 1.00 87.81 89 ILE A N 1
ATOM 739 C CA . ILE A 1 89 ? 6.181 1.958 -2.073 1.00 87.81 89 ILE A CA 1
ATOM 740 C C . ILE A 1 89 ? 7.413 1.186 -2.541 1.00 87.81 89 ILE A C 1
ATOM 742 O O . ILE A 1 89 ? 7.795 0.183 -1.930 1.00 87.81 89 ILE A O 1
ATOM 746 N N . SER A 1 90 ? 8.062 1.652 -3.610 1.00 85.75 90 SER A N 1
ATOM 747 C CA . SER A 1 90 ? 9.298 1.032 -4.097 1.00 85.75 90 SER A CA 1
ATOM 748 C C . SER A 1 90 ? 10.304 2.015 -4.688 1.00 85.75 90 SER A C 1
ATOM 750 O O . SER A 1 90 ? 10.009 3.190 -4.858 1.00 85.75 90 SER A O 1
ATOM 752 N N . MET A 1 91 ? 11.517 1.555 -5.011 1.00 82.19 91 MET A N 1
ATOM 753 C CA . MET A 1 91 ? 12.480 2.363 -5.777 1.00 82.19 91 MET A CA 1
ATOM 754 C C . MET A 1 91 ? 12.220 2.361 -7.290 1.00 82.19 91 MET A C 1
ATOM 756 O O . MET A 1 91 ? 12.918 3.069 -8.017 1.00 82.19 91 MET A O 1
ATOM 760 N N . ASP A 1 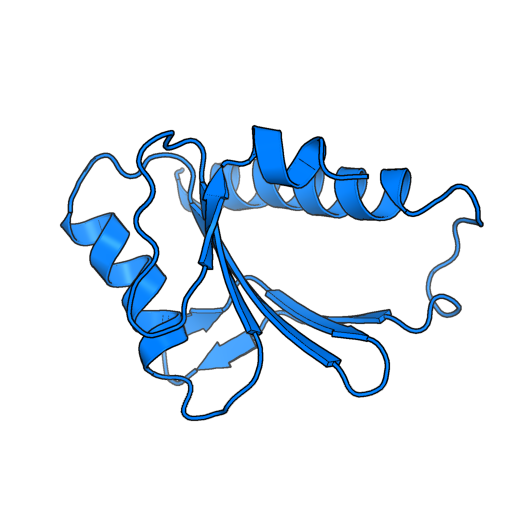92 ? 11.242 1.591 -7.772 1.00 82.38 92 ASP A N 1
ATOM 761 C CA . ASP A 1 92 ? 10.932 1.496 -9.197 1.00 82.38 92 ASP A CA 1
ATOM 762 C C . ASP A 1 92 ? 10.270 2.787 -9.697 1.00 82.38 92 ASP A C 1
ATOM 764 O O . ASP A 1 92 ? 9.417 3.379 -9.033 1.00 82.38 92 ASP A O 1
ATOM 768 N N . THR A 1 93 ? 10.697 3.238 -10.871 1.00 80.81 93 THR A N 1
ATOM 769 C CA . THR A 1 93 ? 10.169 4.434 -11.543 1.00 80.81 93 THR A CA 1
ATOM 770 C C . THR A 1 93 ? 8.959 4.111 -12.412 1.00 80.81 93 THR A C 1
ATOM 772 O O . THR A 1 93 ? 8.171 4.999 -12.730 1.00 80.81 93 THR A O 1
ATOM 775 N N . VAL A 1 94 ? 8.772 2.839 -12.774 1.00 86.06 94 VAL A N 1
ATOM 776 C CA . VAL A 1 94 ? 7.612 2.393 -13.541 1.00 86.06 94 VAL A CA 1
ATOM 777 C C . VAL A 1 94 ? 6.386 2.372 -12.634 1.00 86.06 94 VAL A C 1
ATOM 779 O O . VAL A 1 94 ? 6.377 1.735 -11.579 1.00 86.06 94 VAL A O 1
ATOM 782 N N . ASN A 1 95 ? 5.312 3.043 -13.051 1.00 87.69 95 ASN A N 1
ATOM 783 C CA . ASN A 1 95 ? 4.038 2.967 -12.347 1.00 87.69 95 ASN A CA 1
ATOM 784 C C . ASN A 1 95 ? 3.416 1.575 -12.544 1.00 87.69 95 ASN A C 1
ATOM 786 O O . ASN A 1 95 ? 3.128 1.167 -13.667 1.00 87.69 95 ASN A O 1
ATOM 790 N N . ARG A 1 96 ? 3.212 0.851 -11.440 1.00 89.00 96 ARG A N 1
ATOM 791 C CA . ARG A 1 96 ? 2.630 -0.499 -11.406 1.00 89.00 96 ARG A CA 1
ATOM 792 C C . ARG A 1 96 ? 1.302 -0.543 -10.651 1.00 89.00 96 ARG A C 1
ATOM 794 O O . ARG A 1 96 ? 0.907 -1.602 -10.173 1.00 89.00 96 ARG A O 1
ATOM 801 N N . SER A 1 97 ? 0.640 0.605 -10.505 1.00 92.25 97 SER A N 1
ATOM 802 C CA . SER A 1 97 ? -0.670 0.693 -9.857 1.00 92.25 97 SER A CA 1
ATOM 803 C C . SER A 1 97 ? -1.659 -0.234 -10.559 1.00 92.25 97 SER A C 1
ATOM 805 O O . S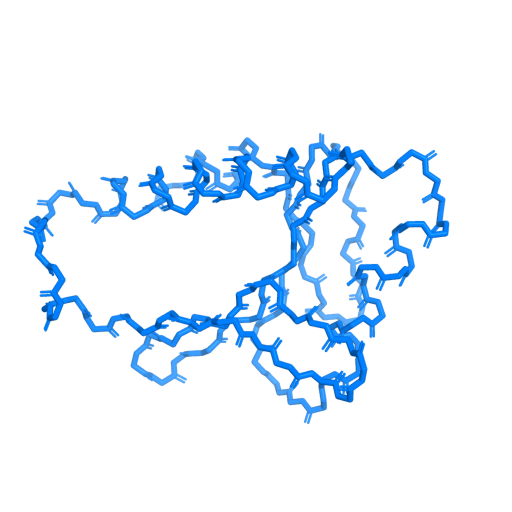ER A 1 97 ? -1.728 -0.260 -11.788 1.00 92.25 97 SER A O 1
ATOM 807 N N . ARG A 1 98 ? -2.416 -1.011 -9.785 1.00 93.44 98 ARG A N 1
ATOM 808 C CA . ARG A 1 98 ? -3.377 -1.994 -10.306 1.00 93.44 98 ARG A CA 1
ATOM 809 C C . ARG A 1 98 ? -4.410 -2.329 -9.245 1.00 93.44 98 ARG A C 1
ATOM 811 O O . ARG A 1 98 ? -4.107 -2.228 -8.063 1.00 93.44 98 ARG A O 1
ATOM 818 N N . ASN A 1 99 ? -5.608 -2.746 -9.650 1.00 92.31 99 ASN A N 1
ATOM 819 C CA . ASN A 1 99 ? -6.642 -3.238 -8.727 1.00 92.31 99 ASN A CA 1
ATOM 820 C C . ASN A 1 99 ? -6.941 -2.273 -7.554 1.00 92.31 99 ASN A C 1
ATOM 822 O O . ASN A 1 99 ? -7.152 -2.703 -6.426 1.00 92.31 99 ASN A O 1
ATOM 826 N N . GLY A 1 100 ? -6.898 -0.957 -7.803 1.00 91.50 100 GLY A N 1
ATOM 827 C CA . GLY A 1 100 ? -7.090 0.073 -6.770 1.00 91.50 100 GLY A CA 1
ATOM 828 C C . GLY A 1 100 ? -5.896 0.292 -5.826 1.00 91.50 100 GLY A C 1
ATOM 829 O O . GLY A 1 100 ? -5.974 1.136 -4.937 1.00 91.50 100 GLY A O 1
ATOM 830 N N . ILE A 1 101 ? -4.787 -0.425 -6.020 1.00 95.06 101 ILE A N 1
ATOM 831 C CA . ILE A 1 101 ? -3.532 -0.253 -5.282 1.00 95.06 101 ILE A CA 1
ATOM 832 C C . ILE A 1 101 ? -2.678 0.799 -5.981 1.00 95.06 101 ILE A C 1
ATOM 834 O O . ILE A 1 101 ? -2.386 0.689 -7.175 1.00 95.06 101 ILE A O 1
ATOM 838 N N . ILE A 1 102 ? -2.237 1.791 -5.214 1.00 94.00 102 ILE A N 1
ATOM 839 C CA . ILE A 1 102 ? -1.398 2.891 -5.682 1.00 94.00 102 ILE A CA 1
ATOM 840 C C . ILE A 1 102 ? 0.068 2.476 -5.566 1.00 94.00 102 ILE A C 1
ATOM 842 O O . ILE A 1 102 ? 0.547 2.163 -4.479 1.00 94.00 102 ILE A O 1
ATOM 846 N N . HIS A 1 103 ? 0.802 2.507 -6.672 1.00 92.56 103 HIS A N 1
ATOM 847 C CA . HIS A 1 103 ? 2.253 2.366 -6.657 1.00 92.56 103 HIS A CA 1
ATOM 848 C C . HIS A 1 103 ? 2.910 3.745 -6.576 1.00 92.56 103 HIS A C 1
ATOM 850 O O . HIS A 1 103 ? 2.675 4.583 -7.447 1.00 92.56 103 HIS A O 1
ATOM 856 N N . LYS A 1 104 ? 3.755 3.967 -5.565 1.00 89.06 104 LYS A N 1
ATOM 857 C CA . LYS A 1 104 ? 4.554 5.191 -5.429 1.00 89.06 104 LYS A CA 1
ATOM 858 C C . LYS A 1 104 ? 6.041 4.877 -5.449 1.00 89.06 104 LYS A C 1
ATOM 860 O O . LYS A 1 104 ? 6.500 3.952 -4.774 1.00 89.06 104 LYS A O 1
ATOM 865 N N . ASN A 1 105 ? 6.805 5.695 -6.171 1.00 87.50 105 ASN A N 1
ATOM 866 C CA . ASN A 1 105 ? 8.243 5.708 -5.979 1.00 87.50 105 ASN A CA 1
ATOM 867 C C . ASN A 1 105 ? 8.554 6.263 -4.581 1.00 87.50 105 ASN A C 1
ATOM 869 O O . ASN A 1 105 ? 7.909 7.195 -4.106 1.00 87.50 105 ASN A O 1
ATOM 873 N N . ILE A 1 106 ? 9.570 5.712 -3.927 1.00 82.38 106 ILE A N 1
ATOM 874 C CA . ILE A 1 106 ? 10.024 6.132 -2.604 1.00 82.38 106 ILE A CA 1
ATOM 875 C C . ILE A 1 106 ? 10.420 7.610 -2.582 1.00 82.38 106 ILE A C 1
ATOM 877 O O . ILE A 1 106 ? 10.216 8.276 -1.575 1.00 82.38 106 ILE A O 1
ATOM 881 N N . LYS A 1 107 ? 10.976 8.137 -3.681 1.00 82.75 107 LYS A N 1
ATOM 882 C CA . LYS A 1 107 ? 11.364 9.545 -3.778 1.00 82.75 107 LYS A CA 1
ATOM 883 C C . LYS A 1 107 ? 10.130 10.427 -3.788 1.00 82.75 107 LYS A C 1
ATOM 885 O O . LYS A 1 107 ? 10.077 11.353 -2.993 1.00 82.75 107 LYS A O 1
ATOM 890 N N . ASP A 1 108 ? 9.145 10.092 -4.616 1.00 83.50 108 ASP A N 1
ATOM 891 C CA . ASP A 1 108 ? 7.888 10.837 -4.702 1.00 83.50 108 ASP A CA 1
ATOM 892 C C . ASP A 1 108 ? 7.167 10.805 -3.352 1.00 83.50 108 ASP A C 1
ATOM 894 O O . ASP A 1 108 ? 6.840 11.849 -2.807 1.00 83.50 108 ASP A O 1
ATOM 898 N N . PHE A 1 109 ? 7.061 9.627 -2.728 1.00 80.50 109 PHE A N 1
ATOM 899 C CA . PHE A 1 109 ? 6.476 9.481 -1.392 1.00 80.50 109 PHE A CA 1
ATOM 900 C C . PHE A 1 109 ? 7.184 10.325 -0.320 1.00 80.50 109 PHE A C 1
ATOM 902 O O . PHE A 1 109 ? 6.545 10.850 0.586 1.00 80.50 109 PHE A O 1
ATOM 909 N N . LEU A 1 110 ? 8.512 10.450 -0.398 1.00 72.50 110 LEU A N 1
ATOM 910 C CA . LEU A 1 110 ? 9.277 11.266 0.541 1.00 72.50 110 LEU A CA 1
ATOM 911 C C . LEU A 1 110 ? 9.230 12.760 0.211 1.00 72.50 110 LEU A C 1
ATOM 913 O O . LEU A 1 110 ? 9.575 13.548 1.088 1.00 72.50 110 LEU A O 1
ATOM 917 N N . LEU A 1 111 ? 8.916 13.157 -1.022 1.00 76.38 111 LEU A N 1
ATOM 918 C CA . LEU A 1 111 ? 8.954 14.545 -1.494 1.00 76.38 111 LEU A CA 1
ATOM 919 C C . LEU A 1 111 ? 7.572 15.194 -1.613 1.00 76.38 111 LEU A C 1
ATOM 921 O O . LEU A 1 111 ? 7.520 16.409 -1.761 1.00 76.38 111 LEU A O 1
ATOM 925 N N . GLU A 1 112 ? 6.491 14.420 -1.539 1.00 67.56 112 GLU A N 1
ATOM 926 C CA . GLU A 1 112 ? 5.128 14.941 -1.416 1.00 67.56 112 GLU A CA 1
ATOM 927 C C . GLU A 1 112 ? 5.007 15.843 -0.167 1.00 67.56 112 GLU A C 1
ATOM 929 O O . GLU A 1 112 ? 5.414 15.446 0.930 1.00 67.56 112 GLU A O 1
ATOM 934 N N . GLU A 1 113 ? 4.502 17.069 -0.369 1.00 48.03 113 GLU A N 1
ATOM 935 C CA . GLU A 1 113 ? 4.204 18.070 0.676 1.00 48.03 113 GLU A CA 1
ATOM 936 C C . GLU A 1 113 ? 2.846 17.828 1.347 1.00 48.03 113 GLU A C 1
ATOM 938 O O . GLU A 1 113 ? 1.869 17.514 0.626 1.00 48.03 113 GLU A O 1
#

Sequence (113 aa):
MMKEQKKIILWICITLYFLKSKQRKVHTLSTGYEIYVGKLDNKEVDFVVIDGNNKFYIQVTYLLSEQSTIDREFSVLEQINDNYTKIVISMDTVNRSRNGIIHKNIKDFLLEE